Protein AF-A0A554KCB2-F1 (afdb_monomer_lite)

Secondary structure (DSSP, 8-state):
--HHHHTTS----HHHHHHHHHHHHHHHHHHSPPHHHHTTSPPTTTTTTSPPTTGGGGSPPTTTTTTSPPHHHHHHHHHHHHHHHHHHHHHHHHHHHHHHHHHHHHHHHHHHHHHHHHHHHHHHHHHHHHHHHHHHHH-

Structure (mmCIF, N/CA/C/O backbone):
data_AF-A0A554KCB2-F1
#
_entry.id   AF-A0A554KCB2-F1
#
loop_
_atom_site.group_PDB
_atom_site.id
_atom_site.type_symbol
_atom_site.label_atom_id
_atom_site.label_alt_id
_atom_site.label_comp_id
_atom_site.label_asym_id
_atom_site.label_entity_id
_atom_site.label_seq_id
_atom_site.pdbx_PDB_ins_code
_atom_site.Cartn_x
_atom_site.Cartn_y
_atom_site.Cartn_z
_atom_site.occupancy
_atom_site.B_iso_or_equiv
_atom_site.auth_seq_id
_atom_site.auth_comp_id
_atom_site.auth_asym_id
_atom_site.auth_atom_id
_atom_site.pdbx_PDB_model_num
ATOM 1 N N . MET A 1 1 ? -54.772 10.109 104.483 1.00 54.78 1 MET A N 1
ATOM 2 C CA . MET A 1 1 ? -54.929 10.763 103.162 1.00 54.78 1 MET A CA 1
ATOM 3 C C . MET A 1 1 ? -53.823 10.448 102.142 1.00 54.78 1 MET A C 1
ATOM 5 O O . MET A 1 1 ? -54.053 10.707 100.976 1.00 54.78 1 MET A O 1
ATOM 9 N N . GLN A 1 2 ? -52.686 9.819 102.489 1.00 47.19 2 GLN A N 1
ATOM 10 C CA . GLN A 1 2 ? -51.610 9.564 101.503 1.00 47.19 2 GLN A CA 1
ATOM 11 C C . GLN A 1 2 ? -51.583 8.146 100.886 1.00 47.19 2 GLN A C 1
ATOM 13 O O . GLN A 1 2 ? -51.178 8.008 99.739 1.00 47.19 2 GLN A O 1
ATOM 18 N N . ARG A 1 3 ? -52.088 7.088 101.547 1.00 46.09 3 ARG A N 1
ATOM 19 C CA . ARG A 1 3 ? -52.038 5.711 100.986 1.00 46.09 3 ARG A CA 1
ATOM 20 C C . ARG A 1 3 ? -52.946 5.473 99.768 1.00 46.09 3 ARG A C 1
ATOM 22 O O . ARG A 1 3 ? -52.520 4.816 98.830 1.00 46.09 3 ARG A O 1
ATOM 29 N N . LYS A 1 4 ? -54.143 6.073 99.721 1.00 48.16 4 LYS A N 1
ATOM 30 C CA . LYS A 1 4 ? -55.052 5.967 98.556 1.00 48.16 4 LYS A CA 1
ATOM 31 C C . LYS A 1 4 ? -54.644 6.850 97.365 1.00 48.16 4 LYS A C 1
ATOM 33 O O . LYS A 1 4 ? -55.163 6.667 96.272 1.00 48.16 4 LYS A O 1
ATOM 38 N N . MET A 1 5 ? -53.721 7.797 97.563 1.00 44.66 5 MET A N 1
ATOM 39 C CA . MET A 1 5 ? -53.192 8.643 96.484 1.00 44.66 5 MET A CA 1
ATOM 40 C C . MET A 1 5 ? -51.927 8.061 95.835 1.00 44.66 5 MET A C 1
ATOM 42 O O . MET A 1 5 ? -51.587 8.462 94.727 1.00 44.66 5 MET A O 1
ATOM 46 N N . VAL A 1 6 ? -51.267 7.086 96.476 1.00 47.94 6 VAL A N 1
ATOM 47 C CA . VAL A 1 6 ? -50.067 6.421 95.935 1.00 47.94 6 VAL A CA 1
ATOM 48 C C . VAL A 1 6 ? -50.414 5.230 95.031 1.00 47.94 6 VAL A C 1
ATOM 50 O O . VAL A 1 6 ? -49.688 4.978 94.078 1.00 47.94 6 VAL A O 1
ATOM 53 N N . GLU A 1 7 ? -51.561 4.563 95.205 1.00 46.38 7 GLU A N 1
ATOM 54 C CA . GLU A 1 7 ? -52.010 3.504 94.272 1.00 46.38 7 GLU A CA 1
ATOM 55 C C . GLU A 1 7 ? -52.490 4.041 92.915 1.00 46.38 7 GLU A C 1
ATOM 57 O O . GLU A 1 7 ? -52.568 3.300 91.937 1.00 46.38 7 GLU A O 1
ATOM 62 N N . LYS A 1 8 ? -52.737 5.354 92.819 1.00 44.19 8 LYS A N 1
ATOM 63 C CA . LYS A 1 8 ? -52.981 6.047 91.544 1.00 44.19 8 LYS A CA 1
ATOM 64 C C . LYS A 1 8 ? -51.687 6.269 90.741 1.00 44.19 8 LYS A C 1
ATOM 66 O O . LYS A 1 8 ? -51.711 6.910 89.693 1.00 44.19 8 LYS A O 1
ATOM 71 N N . LYS A 1 9 ? -50.558 5.732 91.218 1.00 49.09 9 LYS A N 1
ATOM 72 C CA . LYS A 1 9 ? -49.281 5.665 90.513 1.00 49.09 9 LYS A CA 1
ATOM 73 C C . LYS A 1 9 ? -49.116 4.242 89.957 1.00 49.09 9 LYS A C 1
ATOM 75 O O . LYS A 1 9 ? -48.731 3.323 90.664 1.00 49.09 9 LYS A O 1
ATOM 80 N N . GLN A 1 10 ? -49.448 4.087 88.674 1.00 55.16 10 GLN A N 1
ATOM 81 C CA . GLN A 1 10 ? -49.063 2.956 87.814 1.00 55.16 10 GLN A CA 1
ATOM 82 C C . GLN A 1 10 ? -49.572 1.555 88.209 1.00 55.16 10 GLN A C 1
ATOM 84 O O . GLN A 1 10 ? -48.795 0.634 88.434 1.00 55.16 10 GLN A O 1
ATOM 89 N N . ARG A 1 11 ? -50.884 1.321 88.117 1.00 52.03 11 ARG A N 1
ATOM 90 C CA . ARG A 1 11 ? -51.356 0.031 87.588 1.00 52.03 11 ARG A CA 1
ATOM 91 C C . ARG A 1 11 ? -51.986 0.297 86.233 1.00 52.03 11 ARG A C 1
ATOM 93 O O . ARG A 1 11 ? -53.064 0.880 86.151 1.00 52.03 11 ARG A O 1
ATOM 100 N N . MET A 1 12 ? -51.272 -0.053 85.164 1.00 59.47 12 MET A N 1
ATOM 101 C CA . MET A 1 12 ? -51.921 -0.199 83.865 1.00 59.47 12 MET A CA 1
ATOM 102 C C . MET A 1 12 ? -53.047 -1.216 84.052 1.00 59.47 12 MET A C 1
ATOM 104 O O . MET A 1 12 ? -52.813 -2.293 84.600 1.00 59.47 12 MET A O 1
ATOM 108 N N . THR A 1 13 ? -54.275 -0.857 83.679 1.00 78.75 13 THR A N 1
ATOM 109 C CA . THR A 1 13 ? -55.345 -1.851 83.573 1.00 78.75 13 THR A CA 1
ATOM 110 C C . THR A 1 13 ? -54.909 -2.881 82.531 1.00 78.75 13 THR A C 1
ATOM 112 O O . THR A 1 13 ? -54.211 -2.522 81.579 1.00 78.75 13 THR A O 1
ATOM 115 N N . LEU A 1 14 ? -55.273 -4.152 82.713 1.00 74.56 14 LEU A N 1
ATOM 116 C CA . LEU A 1 14 ? -54.966 -5.217 81.745 1.00 74.56 14 LEU A CA 1
ATOM 117 C C . LEU A 1 14 ? -55.349 -4.798 80.313 1.00 74.56 14 LEU A C 1
ATOM 119 O O . LEU A 1 14 ? -54.582 -5.027 79.385 1.00 74.56 14 LEU A O 1
ATOM 123 N N . ASP A 1 15 ? -56.448 -4.055 80.173 1.00 79.44 15 ASP A N 1
ATOM 124 C CA . ASP A 1 15 ? -56.923 -3.491 78.905 1.00 79.44 15 ASP A CA 1
ATOM 125 C C . ASP A 1 15 ? -55.948 -2.486 78.272 1.00 79.44 15 ASP A C 1
ATOM 127 O O . ASP A 1 15 ? -55.731 -2.506 77.064 1.00 79.44 15 ASP A O 1
ATOM 131 N N . LYS A 1 16 ? -55.311 -1.619 79.073 1.00 82.00 16 LYS A N 1
ATOM 132 C CA . LYS A 1 16 ? -54.293 -0.679 78.571 1.00 82.00 16 LYS A CA 1
ATOM 133 C C . LYS A 1 16 ? -53.039 -1.409 78.114 1.00 82.00 16 LYS A C 1
ATOM 135 O O . LYS A 1 16 ? -52.449 -1.017 77.114 1.00 82.00 16 LYS A O 1
ATOM 140 N N . LEU A 1 17 ? -52.637 -2.451 78.842 1.00 82.94 17 LEU A N 1
ATOM 141 C CA . LEU A 1 17 ? -51.499 -3.277 78.453 1.00 82.94 17 LEU A CA 1
ATOM 142 C C . LEU A 1 17 ? -51.792 -3.993 77.127 1.00 82.94 17 LEU A C 1
ATOM 144 O O . LEU A 1 17 ? -50.980 -3.924 76.212 1.00 82.94 17 LEU A O 1
ATOM 148 N N . ALA A 1 18 ? -52.985 -4.580 76.996 1.00 85.50 18 ALA A N 1
ATOM 149 C CA . ALA A 1 18 ? -53.438 -5.243 75.777 1.00 85.50 18 ALA A CA 1
ATOM 150 C C . ALA A 1 18 ? -53.502 -4.289 74.571 1.00 85.50 18 ALA A C 1
ATOM 152 O O . ALA A 1 18 ? -53.028 -4.650 73.495 1.00 85.50 18 ALA A O 1
ATOM 153 N N . MET A 1 19 ? -54.008 -3.061 74.751 1.00 87.06 19 MET A N 1
ATOM 154 C CA . MET A 1 19 ? -54.004 -2.037 73.696 1.00 87.06 19 MET A CA 1
ATOM 155 C C . MET A 1 19 ? -52.588 -1.659 73.258 1.00 87.06 19 MET A C 1
ATOM 157 O O . MET A 1 19 ? -52.328 -1.575 72.063 1.00 87.06 19 MET A O 1
ATOM 161 N N . ILE A 1 20 ? -51.667 -1.441 74.203 1.00 88.06 20 ILE A N 1
ATOM 162 C CA . ILE A 1 20 ? -50.278 -1.084 73.878 1.00 88.06 20 ILE A CA 1
ATOM 163 C C . ILE A 1 20 ? -49.604 -2.224 73.106 1.00 88.06 20 ILE A C 1
ATOM 165 O O . ILE A 1 20 ? -48.931 -1.968 72.114 1.00 88.06 20 ILE A O 1
ATOM 169 N N . THR A 1 21 ? -49.817 -3.479 73.508 1.00 88.12 21 THR A N 1
ATOM 170 C CA . THR A 1 21 ? -49.249 -4.641 72.810 1.00 88.12 21 THR A CA 1
ATOM 171 C C . THR A 1 21 ? -49.851 -4.841 71.416 1.00 88.12 21 THR A C 1
ATOM 173 O O . THR A 1 21 ? -49.117 -5.153 70.483 1.00 88.12 21 THR A O 1
ATOM 176 N N . GLN A 1 22 ? -51.161 -4.629 71.238 1.00 90.56 22 GLN A N 1
ATOM 177 C CA . GLN A 1 22 ? -51.791 -4.660 69.911 1.00 90.56 22 GLN A CA 1
ATOM 178 C C . GLN A 1 22 ? -51.277 -3.539 69.008 1.00 90.56 22 GLN A C 1
ATOM 180 O O . GLN A 1 22 ? -50.982 -3.798 67.845 1.00 90.56 22 GLN A O 1
ATOM 185 N N . GLN A 1 23 ? -51.122 -2.325 69.542 1.00 90.56 23 GLN A N 1
ATOM 186 C CA . GLN A 1 23 ? -50.574 -1.205 68.783 1.00 90.56 23 GLN A CA 1
ATOM 187 C C . GLN A 1 23 ? -49.143 -1.503 68.327 1.00 90.56 23 GLN A C 1
ATOM 189 O O . GLN A 1 23 ? -48.849 -1.401 67.145 1.00 90.56 23 GLN A O 1
ATOM 194 N N . GLN A 1 24 ? -48.286 -1.989 69.230 1.00 91.56 24 GLN A N 1
ATOM 195 C CA . GLN A 1 24 ? -46.918 -2.392 68.889 1.00 91.56 24 GLN A CA 1
ATOM 196 C C . GLN A 1 24 ? -46.872 -3.490 67.817 1.00 91.56 24 GLN A C 1
ATOM 198 O O . GLN A 1 24 ? -45.968 -3.500 66.987 1.00 91.56 24 GLN A O 1
ATOM 203 N N . PHE A 1 25 ? -47.833 -4.417 67.817 1.00 92.50 25 PHE A N 1
ATOM 204 C CA . PHE A 1 25 ? -47.928 -5.455 66.792 1.00 92.50 25 PHE A CA 1
ATOM 205 C C . PHE A 1 25 ? -48.332 -4.889 65.422 1.00 92.50 25 PHE A C 1
ATOM 207 O O . PHE A 1 25 ? -47.748 -5.280 64.413 1.00 92.50 25 PHE A O 1
ATOM 214 N N . LEU A 1 26 ? -49.290 -3.957 65.387 1.00 91.94 26 LEU A N 1
ATOM 215 C CA . LEU A 1 26 ? -49.702 -3.267 64.161 1.00 91.94 26 LEU A CA 1
ATOM 216 C C . LEU A 1 26 ? -48.562 -2.422 63.584 1.00 91.94 26 LEU A C 1
ATOM 218 O O . LEU A 1 26 ? -48.293 -2.510 62.390 1.00 91.94 26 LEU A O 1
ATOM 222 N N . ASP A 1 27 ? -47.842 -1.693 64.438 1.00 92.44 27 ASP A N 1
ATOM 223 C CA . ASP A 1 27 ? -46.688 -0.892 64.028 1.00 92.44 27 ASP A CA 1
ATOM 224 C C . ASP A 1 27 ? -45.599 -1.792 63.405 1.00 92.44 27 ASP A C 1
ATOM 226 O O . ASP A 1 27 ? -45.033 -1.473 62.364 1.00 92.44 27 ASP A O 1
ATOM 230 N N . ILE A 1 28 ? -45.334 -2.973 63.985 1.00 91.25 28 ILE A N 1
ATOM 231 C CA . ILE A 1 28 ? -44.390 -3.949 63.408 1.00 91.25 28 ILE A CA 1
ATOM 232 C C . ILE A 1 28 ? -44.885 -4.470 62.052 1.00 91.25 28 ILE A C 1
ATOM 234 O O . ILE A 1 28 ? -44.073 -4.631 61.140 1.00 91.25 28 ILE A O 1
ATOM 238 N N . GLN A 1 29 ? -46.188 -4.729 61.903 1.00 91.81 29 GLN A N 1
ATOM 239 C CA . GLN A 1 29 ? -46.765 -5.165 60.628 1.00 91.81 29 GLN A CA 1
ATOM 240 C C . GLN A 1 29 ? -46.664 -4.099 59.531 1.00 91.81 29 GLN A C 1
ATOM 242 O O . GLN A 1 29 ? -46.488 -4.460 58.372 1.00 91.81 29 GLN A O 1
ATOM 247 N N . GLU A 1 30 ? -46.757 -2.816 59.882 1.00 90.38 30 GLU A N 1
ATOM 248 C CA . GLU A 1 30 ? -46.638 -1.708 58.927 1.00 90.38 30 GLU A CA 1
ATOM 249 C C . GLU A 1 30 ? -45.193 -1.517 58.433 1.00 90.38 30 GLU A C 1
ATOM 251 O O . GLU A 1 30 ? -44.975 -1.147 57.281 1.00 90.38 30 GLU A O 1
ATOM 256 N N . ILE A 1 31 ? -44.195 -1.803 59.279 1.00 93.06 31 ILE A N 1
ATOM 257 C CA . ILE A 1 31 ? -42.773 -1.569 58.968 1.00 93.06 31 ILE A CA 1
ATOM 258 C C . ILE A 1 31 ? -42.095 -2.816 58.370 1.00 93.06 31 ILE A C 1
ATOM 260 O O . ILE A 1 31 ? -41.058 -2.710 57.708 1.00 93.06 31 ILE A O 1
ATOM 264 N N . MET A 1 32 ? -42.626 -4.019 58.615 1.00 93.38 32 MET A N 1
ATOM 265 C CA . MET A 1 32 ? -42.001 -5.250 58.131 1.00 93.38 32 MET A CA 1
ATOM 266 C C . MET A 1 32 ? -42.123 -5.396 56.611 1.00 93.38 32 MET A C 1
ATOM 268 O O . MET A 1 32 ? -43.204 -5.292 56.038 1.00 93.38 32 MET A O 1
ATOM 272 N N . ALA A 1 33 ? -41.011 -5.733 55.958 1.00 90.44 33 ALA A N 1
ATOM 273 C CA . ALA A 1 33 ? -41.040 -6.123 54.556 1.00 90.44 33 ALA A CA 1
ATOM 274 C C . ALA A 1 33 ? -41.806 -7.445 54.381 1.00 90.44 33 ALA A C 1
ATOM 276 O O . ALA A 1 33 ? -41.606 -8.422 55.112 1.00 90.44 33 ALA A O 1
ATOM 277 N N . THR A 1 34 ? -42.666 -7.481 53.375 1.00 91.44 34 THR A N 1
ATOM 278 C CA . THR A 1 34 ? -43.412 -8.655 52.939 1.00 91.44 34 THR A CA 1
ATOM 279 C C . THR A 1 34 ? -42.632 -9.441 51.883 1.00 91.44 34 THR A C 1
ATOM 281 O O . THR A 1 34 ? -41.624 -9.000 51.330 1.00 91.44 34 THR A O 1
ATOM 284 N N . LYS A 1 35 ? -43.111 -10.646 51.557 1.00 90.62 35 LYS A N 1
ATOM 285 C CA . LYS A 1 35 ? -42.523 -11.446 50.471 1.00 90.62 35 LYS A CA 1
ATOM 286 C C . LYS A 1 35 ? -42.672 -10.783 49.098 1.00 90.62 35 LYS A C 1
ATOM 288 O O . LYS A 1 35 ? -41.844 -11.045 48.234 1.00 90.62 35 LYS A O 1
ATOM 293 N N . GLU A 1 36 ? -43.710 -9.969 48.894 1.00 90.94 36 GLU A N 1
ATOM 294 C CA . GLU A 1 36 ? -43.903 -9.229 47.640 1.00 90.94 36 GLU A CA 1
ATOM 295 C C . GLU A 1 36 ? -42.855 -8.122 47.485 1.00 90.94 36 GLU A C 1
ATOM 297 O O . GLU A 1 36 ? -42.317 -7.955 46.393 1.00 90.94 36 GLU A O 1
ATOM 302 N N . ASP A 1 37 ? -42.471 -7.457 48.581 1.00 90.75 37 ASP A N 1
ATOM 303 C CA . ASP A 1 37 ? -41.429 -6.419 48.563 1.00 90.75 37 ASP A CA 1
ATOM 304 C C . ASP A 1 37 ? -40.075 -6.979 48.103 1.00 90.75 37 ASP A C 1
ATOM 306 O O . ASP A 1 37 ? -39.321 -6.312 47.399 1.00 90.75 37 ASP A O 1
ATOM 310 N N . LEU A 1 38 ? -39.782 -8.242 48.437 1.00 92.44 38 LEU A N 1
ATOM 311 C CA . LEU A 1 38 ? -38.528 -8.913 48.084 1.00 92.44 38 LEU A CA 1
ATOM 312 C C . LEU A 1 38 ? -38.475 -9.412 46.629 1.00 92.44 38 LEU A C 1
ATOM 314 O O . LEU A 1 38 ? -37.377 -9.637 46.125 1.00 92.44 38 LEU A O 1
ATOM 318 N N . LYS A 1 39 ? -39.613 -9.575 45.933 1.00 91.06 39 LYS A N 1
ATOM 319 C CA . LYS A 1 39 ? -39.636 -10.083 44.542 1.00 91.06 39 LYS A CA 1
ATOM 320 C C . LYS A 1 39 ? -38.987 -9.137 43.534 1.00 91.06 39 LYS A C 1
ATOM 322 O O . LYS A 1 39 ? -38.560 -9.588 42.477 1.00 91.06 39 LYS A O 1
ATOM 327 N N . TYR A 1 40 ? -38.934 -7.845 43.847 1.00 90.94 40 TYR A N 1
ATOM 328 C CA . TYR A 1 40 ? -38.350 -6.827 42.972 1.00 90.94 40 TYR A CA 1
ATOM 329 C C . TYR A 1 40 ? -36.843 -6.633 43.190 1.00 90.94 40 TYR A C 1
ATOM 331 O O . TYR A 1 40 ? -36.208 -5.899 42.434 1.00 90.94 40 TYR A O 1
ATOM 339 N N . PHE A 1 41 ? -36.254 -7.275 44.205 1.00 93.56 41 PHE A N 1
ATOM 340 C CA . PHE A 1 41 ? -34.816 -7.210 44.438 1.00 93.56 41 PHE A CA 1
ATOM 341 C C . PHE A 1 41 ? -34.079 -8.223 43.567 1.00 93.56 41 PHE A C 1
ATOM 343 O O . PHE A 1 41 ? -34.449 -9.394 43.501 1.00 93.56 41 PHE A O 1
ATOM 350 N N . ALA A 1 42 ? -32.982 -7.776 42.954 1.00 92.25 42 ALA A N 1
ATOM 351 C CA . ALA A 1 42 ? -32.048 -8.677 42.298 1.00 92.25 42 ALA A CA 1
ATOM 352 C C . ALA A 1 42 ? -31.462 -9.666 43.316 1.00 92.25 42 ALA A C 1
ATOM 354 O O . ALA A 1 42 ? -31.033 -9.297 44.415 1.00 92.25 42 ALA A O 1
ATOM 355 N N . THR A 1 43 ? -31.425 -10.932 42.931 1.00 93.56 43 THR A N 1
ATOM 356 C CA . THR A 1 43 ? -30.816 -12.011 43.697 1.00 93.56 43 THR A CA 1
ATOM 357 C C . THR A 1 43 ? -29.331 -12.139 43.364 1.00 93.56 43 THR A C 1
ATOM 359 O O . THR A 1 43 ? -28.816 -11.582 42.395 1.00 93.56 43 THR A O 1
ATOM 362 N N . LYS A 1 44 ? -28.606 -12.926 44.163 1.00 92.88 44 LYS A N 1
ATOM 363 C CA . LYS A 1 44 ? -27.196 -13.227 43.877 1.00 92.88 44 LYS A CA 1
ATOM 364 C C . LYS A 1 44 ? -27.008 -13.997 42.568 1.00 92.88 44 LYS A C 1
ATOM 366 O O . LYS A 1 44 ? -25.953 -13.866 41.958 1.00 92.88 44 LYS A O 1
ATOM 371 N N . GLU A 1 45 ? -27.995 -14.792 42.157 1.00 92.62 45 GLU A N 1
ATOM 372 C CA . GLU A 1 45 ? -27.950 -15.529 40.889 1.00 92.62 45 GLU A CA 1
ATOM 373 C C . GLU A 1 45 ? -28.064 -14.578 39.692 1.00 92.62 45 GLU A C 1
ATOM 375 O O . GLU A 1 45 ? -27.327 -14.743 38.722 1.00 92.62 45 GLU A O 1
ATOM 380 N N . ASP A 1 46 ? -28.883 -13.526 39.802 1.00 92.31 46 ASP A N 1
ATOM 381 C CA . ASP A 1 46 ? -29.046 -12.516 38.746 1.00 92.31 46 ASP A CA 1
ATOM 382 C C . ASP A 1 46 ? -27.735 -11.767 38.450 1.00 92.31 46 ASP A C 1
ATOM 384 O O . ASP A 1 46 ? -27.477 -11.360 37.319 1.00 92.31 46 ASP A O 1
ATOM 388 N N . LEU A 1 47 ? -26.865 -11.622 39.456 1.00 94.12 47 LEU A N 1
ATOM 389 C CA . LEU A 1 47 ? -25.593 -10.904 39.340 1.00 94.12 47 LEU A CA 1
ATOM 390 C C . LEU A 1 47 ? -24.436 -11.753 38.790 1.00 94.12 47 LEU A C 1
ATOM 392 O O . LEU A 1 47 ? -23.418 -11.186 38.400 1.00 94.12 47 LEU A O 1
ATOM 396 N N . LYS A 1 48 ? -24.558 -13.089 38.728 1.00 92.06 48 LYS A N 1
ATOM 397 C CA . LYS A 1 48 ? -23.449 -13.975 38.307 1.00 92.06 48 LYS A CA 1
ATOM 398 C C . LYS A 1 48 ? -23.000 -13.772 36.861 1.00 92.06 48 LYS A C 1
ATOM 400 O O . LYS A 1 48 ? -21.868 -14.108 36.532 1.00 92.06 48 LYS A O 1
ATOM 405 N N . TYR A 1 49 ? -23.880 -13.255 36.008 1.00 92.00 49 TYR A N 1
ATOM 406 C CA . TYR A 1 49 ? -23.616 -13.075 34.578 1.00 92.00 49 TYR A CA 1
ATOM 407 C C . TYR A 1 49 ? -23.116 -11.672 34.221 1.00 92.00 49 TYR A C 1
ATOM 409 O O . TYR A 1 49 ? -22.829 -11.403 33.055 1.00 92.00 49 TYR A O 1
ATOM 417 N N . PHE A 1 50 ? -23.016 -10.765 35.195 1.00 94.44 50 PHE A N 1
ATOM 418 C CA . PHE A 1 50 ? -22.474 -9.435 34.951 1.00 94.44 50 PHE A CA 1
ATOM 419 C C . PHE A 1 50 ? -20.950 -9.482 34.889 1.00 94.44 50 PHE A C 1
ATOM 421 O O . PHE A 1 50 ? -20.296 -10.004 35.790 1.00 94.44 50 PHE A O 1
ATOM 428 N N . ALA A 1 51 ? -20.392 -8.875 33.842 1.00 93.44 51 ALA A N 1
ATOM 429 C CA . ALA A 1 51 ? -18.960 -8.647 33.757 1.00 93.44 51 ALA A CA 1
ATOM 430 C C . ALA A 1 51 ? -18.498 -7.749 34.913 1.00 93.44 51 ALA A C 1
ATOM 432 O O . ALA A 1 51 ? -19.115 -6.731 35.243 1.00 93.44 51 ALA A O 1
ATOM 433 N N . THR A 1 52 ? -17.381 -8.127 35.514 1.00 94.25 52 THR A N 1
ATOM 434 C CA . THR A 1 52 ? -16.689 -7.367 36.544 1.00 94.25 52 THR A CA 1
ATOM 435 C C . THR A 1 52 ? -15.643 -6.446 35.920 1.00 94.25 52 THR A C 1
ATOM 437 O O . THR A 1 52 ? -15.303 -6.529 34.740 1.00 94.25 52 THR A O 1
ATOM 440 N N . LYS A 1 53 ? -15.077 -5.552 36.733 1.00 93.31 53 LYS A N 1
ATOM 441 C CA . LYS A 1 53 ? -13.972 -4.692 36.285 1.00 93.31 53 LYS A CA 1
ATOM 442 C C . LYS A 1 53 ? -12.713 -5.483 35.922 1.00 93.31 53 LYS A C 1
ATOM 444 O O . LYS A 1 53 ? -11.935 -5.003 35.106 1.00 93.31 53 LYS A O 1
ATOM 449 N N . GLU A 1 54 ? -12.505 -6.653 36.524 1.00 92.19 54 GLU A N 1
ATOM 450 C CA . GLU A 1 54 ? -11.356 -7.513 36.222 1.00 92.19 54 GLU A CA 1
ATOM 451 C C . GLU A 1 54 ? -11.478 -8.128 34.824 1.00 92.19 54 GLU A C 1
ATOM 453 O O . GLU A 1 54 ? -10.496 -8.149 34.087 1.00 92.19 54 GLU A O 1
ATOM 458 N N . ASP A 1 55 ? -12.693 -8.505 34.412 1.00 93.06 55 ASP A N 1
ATOM 459 C CA . ASP A 1 55 ? -12.956 -9.062 33.077 1.00 93.06 55 ASP A CA 1
ATOM 460 C C . ASP A 1 55 ? -12.606 -8.071 31.954 1.00 93.06 55 ASP A C 1
ATOM 462 O O . ASP A 1 55 ? -12.204 -8.465 30.861 1.00 93.06 55 ASP A O 1
ATOM 466 N N . LEU A 1 56 ? -12.705 -6.765 32.229 1.00 93.69 56 LEU A N 1
ATOM 467 C CA . LEU A 1 56 ? -12.431 -5.705 31.257 1.00 93.69 56 LEU A CA 1
ATOM 468 C C . LEU A 1 56 ? -10.941 -5.356 31.106 1.00 93.69 56 LEU A C 1
ATOM 470 O O . LEU A 1 56 ? -10.580 -4.703 30.129 1.00 93.69 56 LEU A O 1
ATOM 474 N N . LYS A 1 57 ? -10.060 -5.778 32.028 1.00 91.88 57 LYS A N 1
ATOM 475 C CA . LYS A 1 57 ? -8.631 -5.396 32.007 1.00 91.88 57 LYS A CA 1
ATOM 476 C C . LYS A 1 57 ? -7.850 -5.962 30.822 1.00 91.88 57 LYS A C 1
ATOM 478 O O . LYS A 1 57 ? -6.802 -5.424 30.483 1.00 91.88 57 LYS A O 1
ATOM 483 N N . TYR A 1 58 ? -8.338 -7.043 30.221 1.00 91.50 58 TYR A N 1
ATOM 484 C CA . TYR A 1 58 ? -7.659 -7.740 29.127 1.00 91.50 58 TYR A CA 1
ATOM 485 C C . TYR A 1 58 ? -8.086 -7.263 27.734 1.00 91.50 58 TYR A C 1
ATOM 487 O O . TYR A 1 58 ? -7.549 -7.739 26.735 1.00 91.50 58 TYR A O 1
ATOM 495 N N . PHE A 1 59 ? -9.048 -6.343 27.643 1.00 94.31 59 PHE A 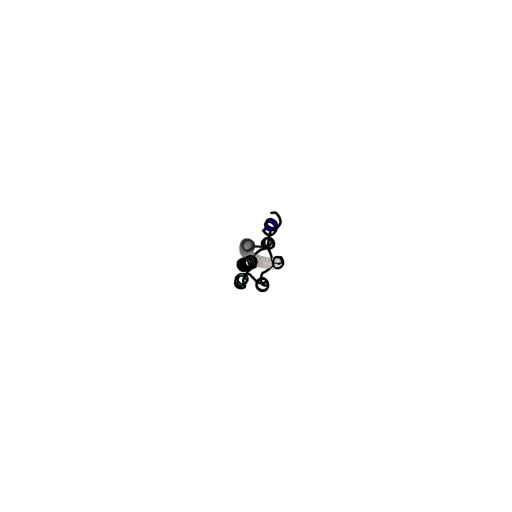N 1
ATOM 496 C CA . PHE A 1 59 ? -9.469 -5.797 26.359 1.00 94.31 59 PHE A CA 1
ATOM 497 C C . PHE A 1 59 ? -8.509 -4.708 25.892 1.00 94.31 59 PHE A C 1
ATOM 499 O O . PHE A 1 59 ? -8.152 -3.810 26.652 1.00 94.31 59 PHE A O 1
ATOM 506 N N . ALA A 1 60 ? -8.146 -4.769 24.609 1.00 93.44 60 ALA A N 1
ATOM 507 C CA . ALA A 1 60 ? -7.408 -3.697 23.964 1.00 93.44 60 ALA A CA 1
ATOM 508 C C . ALA A 1 60 ? -8.204 -2.387 24.034 1.00 93.44 60 ALA A C 1
ATOM 510 O O . ALA A 1 60 ? -9.413 -2.335 23.789 1.00 93.44 60 ALA A O 1
ATOM 511 N N . THR A 1 61 ? -7.498 -1.318 24.358 1.00 94.19 61 THR A N 1
ATOM 512 C CA . THR A 1 61 ? -8.011 0.041 24.408 1.00 94.19 61 THR A CA 1
ATOM 513 C C . THR A 1 61 ? -7.768 0.754 23.082 1.00 94.19 61 THR A C 1
ATOM 515 O O . THR A 1 61 ? -7.035 0.295 22.206 1.00 94.19 61 THR A O 1
ATOM 518 N N . LYS A 1 62 ? -8.369 1.935 22.922 1.00 93.44 62 LYS A N 1
ATOM 519 C CA . LYS A 1 62 ? -8.104 2.779 21.749 1.00 93.44 62 LYS A CA 1
ATOM 520 C C . LYS A 1 62 ? -6.647 3.241 21.669 1.00 93.44 62 LYS A C 1
ATOM 522 O O . LYS A 1 62 ? -6.177 3.494 20.567 1.00 93.44 62 LYS A O 1
ATOM 527 N N . GLU A 1 63 ? -5.955 3.361 22.802 1.00 93.06 63 GLU A N 1
ATOM 528 C CA . GLU A 1 63 ? -4.538 3.740 22.839 1.00 93.06 63 GLU A CA 1
ATOM 529 C C . GLU A 1 63 ? -3.655 2.635 22.253 1.00 93.06 63 GLU A C 1
ATOM 531 O O . GLU A 1 63 ? -2.769 2.931 21.454 1.00 93.06 63 GLU A O 1
ATOM 536 N N . ASP A 1 64 ? -3.966 1.366 22.541 1.00 94.00 64 ASP A N 1
ATOM 537 C CA . ASP A 1 64 ? -3.233 0.210 22.002 1.00 94.00 64 ASP A CA 1
ATOM 538 C C . ASP A 1 64 ? -3.298 0.147 20.467 1.00 94.00 64 ASP A C 1
ATOM 540 O O . ASP A 1 64 ? -2.379 -0.339 19.809 1.00 94.00 64 ASP A O 1
ATOM 544 N N . LEU A 1 65 ? -4.373 0.683 19.879 1.00 94.94 65 LEU A N 1
ATOM 545 C CA . LEU A 1 65 ? -4.597 0.691 18.434 1.00 94.94 65 LEU A CA 1
ATOM 546 C C . LEU A 1 65 ? -3.911 1.853 17.699 1.00 94.94 65 LEU A C 1
ATOM 548 O O . LEU A 1 65 ? -3.809 1.799 16.475 1.00 94.94 65 LEU A O 1
ATOM 552 N N . LYS A 1 66 ? -3.421 2.892 18.393 1.00 93.38 66 LYS A N 1
ATOM 553 C CA . LYS A 1 66 ? -2.838 4.089 17.745 1.00 93.38 66 LYS A CA 1
ATOM 554 C C . LYS A 1 66 ? -1.557 3.815 16.959 1.00 93.38 66 LYS A C 1
ATOM 556 O O . LYS A 1 66 ? -1.209 4.601 16.086 1.00 93.38 66 LYS A O 1
ATOM 561 N N . TYR A 1 67 ? -0.854 2.735 17.283 1.00 92.62 67 TYR A N 1
ATOM 562 C CA . TYR A 1 67 ? 0.405 2.364 16.634 1.00 92.62 67 TYR A CA 1
ATOM 563 C C . TYR A 1 67 ? 0.213 1.508 15.378 1.00 92.62 67 TYR A C 1
ATOM 565 O O . TYR A 1 67 ? 1.184 1.221 14.679 1.00 92.62 67 TYR A O 1
ATOM 573 N N . PHE A 1 68 ? -1.016 1.080 15.088 1.00 96.06 68 PHE A N 1
ATOM 574 C CA . PHE A 1 68 ? -1.306 0.315 13.884 1.00 96.06 68 PHE A CA 1
ATOM 575 C C . PHE A 1 68 ? -1.542 1.250 12.703 1.00 96.06 68 PHE A C 1
ATOM 577 O O . PHE A 1 68 ? -2.244 2.253 12.823 1.00 96.06 68 PHE A O 1
ATOM 584 N N . ALA A 1 69 ? -0.990 0.875 11.547 1.00 95.50 69 ALA A N 1
ATOM 585 C CA . ALA A 1 69 ? -1.281 1.554 10.294 1.00 95.50 69 ALA A CA 1
ATOM 586 C C . ALA A 1 69 ? -2.789 1.521 10.024 1.00 95.50 69 ALA A C 1
ATOM 588 O O . ALA A 1 69 ? -3.449 0.478 10.105 1.00 95.50 69 ALA A O 1
ATOM 589 N N . THR A 1 70 ? -3.334 2.681 9.695 1.00 96.62 70 THR A N 1
ATOM 590 C CA . THR A 1 70 ? -4.716 2.827 9.274 1.00 96.62 70 THR A CA 1
ATOM 591 C C . THR A 1 70 ? -4.866 2.420 7.810 1.00 96.62 70 THR A C 1
ATOM 593 O O . THR A 1 70 ? -3.902 2.281 7.056 1.00 96.62 70 THR A O 1
ATOM 596 N N . LYS A 1 71 ? -6.114 2.251 7.366 1.00 97.31 71 LYS A N 1
ATOM 597 C CA . LYS A 1 71 ? -6.392 2.030 5.940 1.00 97.31 71 LYS A CA 1
ATOM 598 C C . LYS A 1 71 ? -5.897 3.185 5.067 1.00 97.31 71 LYS A C 1
ATOM 600 O O . LYS A 1 71 ? -5.533 2.942 3.922 1.00 97.31 71 LYS A O 1
ATOM 605 N N . GLU A 1 72 ? -5.898 4.406 5.598 1.00 97.00 72 GLU A N 1
ATOM 606 C CA . GLU A 1 72 ? -5.433 5.588 4.876 1.00 97.00 72 GLU A CA 1
ATOM 607 C C . GLU A 1 72 ? -3.919 5.543 4.672 1.00 97.00 72 GLU A C 1
ATOM 609 O O . GLU A 1 72 ? -3.460 5.709 3.548 1.00 97.00 72 GLU A O 1
ATOM 614 N N . ASP A 1 73 ? -3.162 5.181 5.714 1.00 97.56 73 ASP A N 1
ATOM 615 C CA . ASP A 1 73 ? -1.704 5.027 5.625 1.00 97.56 73 ASP A CA 1
ATOM 616 C C . ASP A 1 73 ? -1.315 4.014 4.537 1.00 97.56 73 ASP A C 1
ATOM 618 O O . ASP A 1 73 ? -0.427 4.263 3.722 1.00 97.56 73 ASP A O 1
ATOM 622 N N . LEU A 1 74 ? -2.028 2.884 4.471 1.00 98.06 74 LEU A N 1
ATOM 623 C CA . LEU A 1 74 ? -1.795 1.853 3.456 1.00 98.06 74 LEU A CA 1
ATOM 624 C C . LEU A 1 74 ? -2.195 2.308 2.046 1.00 98.06 74 LEU A C 1
ATOM 626 O O . LEU A 1 74 ? -1.542 1.939 1.070 1.00 98.06 74 LEU A O 1
ATOM 630 N N . ASN A 1 75 ? -3.269 3.090 1.915 1.00 98.19 75 ASN A N 1
ATOM 631 C CA . ASN A 1 75 ? -3.673 3.652 0.628 1.00 98.19 75 ASN A CA 1
ATOM 632 C C . ASN A 1 75 ? -2.660 4.683 0.125 1.00 98.19 75 ASN A C 1
ATOM 634 O O . ASN A 1 75 ? -2.350 4.665 -1.065 1.00 98.19 75 ASN A O 1
ATOM 638 N N . GLN A 1 76 ? -2.130 5.523 1.016 1.00 98.31 76 GLN A N 1
ATOM 639 C CA . GLN A 1 76 ? -1.090 6.490 0.682 1.00 98.31 76 GLN A CA 1
ATOM 640 C C . GLN A 1 76 ? 0.179 5.774 0.215 1.00 98.31 76 GLN A C 1
ATOM 642 O O . GLN A 1 76 ? 0.642 6.026 -0.891 1.00 98.31 76 GLN A O 1
ATOM 647 N N . GLN A 1 77 ? 0.667 4.793 0.985 1.00 98.25 77 GLN A N 1
ATOM 648 C CA . GLN A 1 77 ? 1.825 3.985 0.585 1.00 98.25 77 GLN A CA 1
ATOM 649 C C . GLN A 1 77 ? 1.613 3.287 -0.763 1.00 98.25 77 GLN A C 1
ATOM 651 O O . GLN A 1 77 ? 2.525 3.228 -1.585 1.00 98.25 77 GLN A O 1
ATOM 656 N N . ARG A 1 78 ? 0.408 2.759 -1.018 1.00 98.31 78 ARG A N 1
ATOM 657 C CA . ARG A 1 78 ? 0.074 2.154 -2.313 1.00 98.31 78 ARG A CA 1
ATOM 658 C C . ARG A 1 78 ? 0.170 3.175 -3.445 1.00 98.31 78 ARG A C 1
ATOM 660 O O . ARG A 1 78 ? 0.686 2.832 -4.505 1.00 98.31 78 ARG A O 1
ATOM 667 N N . GLU A 1 79 ? -0.362 4.377 -3.252 1.00 98.31 79 GLU A N 1
ATOM 668 C CA . GLU A 1 79 ? -0.328 5.413 -4.283 1.00 98.31 79 GLU A CA 1
ATOM 669 C C . GLU A 1 79 ? 1.104 5.879 -4.551 1.00 98.31 79 GLU A C 1
ATOM 671 O O . GLU A 1 79 ? 1.495 5.943 -5.714 1.00 98.31 79 GLU A O 1
ATOM 676 N N . ASP A 1 80 ? 1.909 6.084 -3.507 1.00 98.25 80 ASP A N 1
ATOM 677 C CA . ASP A 1 80 ? 3.326 6.441 -3.636 1.00 98.25 80 ASP A CA 1
ATOM 678 C C . ASP A 1 80 ? 4.082 5.392 -4.472 1.00 98.25 80 ASP A C 1
ATOM 680 O O . ASP A 1 80 ? 4.728 5.726 -5.464 1.00 98.25 80 ASP A O 1
ATOM 684 N N . ILE A 1 81 ? 3.894 4.100 -4.165 1.00 98.50 81 ILE A N 1
ATOM 685 C CA . ILE A 1 81 ? 4.488 2.994 -4.935 1.00 98.50 81 ILE A CA 1
ATOM 686 C C . ILE A 1 81 ? 4.024 3.016 -6.398 1.00 98.50 81 ILE A C 1
ATOM 688 O O . ILE A 1 81 ? 4.821 2.791 -7.310 1.00 98.50 81 ILE A O 1
ATOM 692 N N . ILE A 1 82 ? 2.736 3.265 -6.651 1.00 98.38 82 ILE A N 1
ATOM 693 C CA . ILE A 1 82 ? 2.201 3.338 -8.017 1.00 98.38 82 ILE A CA 1
ATOM 694 C C . ILE A 1 82 ? 2.853 4.488 -8.791 1.00 98.38 82 ILE A C 1
ATOM 696 O O . ILE A 1 82 ? 3.182 4.314 -9.967 1.00 98.38 82 ILE A O 1
ATOM 700 N N . GLN A 1 83 ? 3.039 5.648 -8.161 1.00 98.38 83 GLN A N 1
ATOM 701 C CA . GLN A 1 83 ? 3.680 6.795 -8.800 1.00 98.38 83 GLN A CA 1
ATOM 702 C C . GLN A 1 83 ? 5.156 6.523 -9.092 1.00 98.38 83 GLN A C 1
ATOM 704 O O . GLN A 1 83 ? 5.586 6.731 -10.228 1.00 98.38 83 GLN A O 1
ATOM 709 N N . ASP A 1 84 ? 5.900 5.963 -8.139 1.00 98.44 84 ASP A N 1
ATOM 710 C CA . ASP A 1 84 ? 7.307 5.598 -8.333 1.00 98.44 84 ASP A CA 1
ATOM 711 C C . ASP A 1 84 ? 7.474 4.608 -9.492 1.00 98.44 84 ASP A C 1
ATOM 713 O O . ASP A 1 84 ? 8.288 4.814 -10.396 1.00 98.44 84 ASP A O 1
ATOM 717 N N . VAL A 1 85 ? 6.638 3.564 -9.542 1.00 98.50 85 VAL A N 1
ATOM 718 C CA . VAL A 1 85 ? 6.664 2.574 -10.629 1.00 98.50 85 VAL A CA 1
ATOM 719 C C . VAL A 1 85 ? 6.324 3.207 -11.981 1.00 98.50 85 VAL A C 1
ATOM 721 O O . VAL A 1 85 ? 6.919 2.823 -12.993 1.00 98.50 85 VAL A O 1
ATOM 724 N N . ARG A 1 86 ? 5.393 4.170 -12.029 1.00 98.38 86 ARG A N 1
ATOM 725 C CA . ARG A 1 86 ? 5.056 4.908 -13.260 1.00 98.38 86 ARG A CA 1
ATOM 726 C C . ARG A 1 86 ? 6.224 5.761 -13.745 1.00 98.38 86 ARG A C 1
ATOM 728 O O . ARG A 1 86 ? 6.518 5.733 -14.939 1.00 98.38 86 ARG A O 1
ATOM 735 N N . LEU A 1 87 ? 6.889 6.481 -12.843 1.00 98.12 87 LEU A N 1
ATOM 736 C CA . LEU A 1 87 ? 8.059 7.299 -13.173 1.00 98.12 87 LEU A CA 1
ATOM 737 C C . LEU A 1 87 ? 9.208 6.428 -13.690 1.00 98.12 87 LEU A C 1
ATOM 739 O O . LEU A 1 87 ? 9.731 6.682 -14.773 1.00 98.12 87 LEU A O 1
ATOM 743 N N . MET A 1 88 ? 9.510 5.327 -12.997 1.00 98.06 88 MET A N 1
ATOM 744 C CA . MET A 1 88 ? 10.513 4.361 -13.450 1.00 98.06 88 MET A CA 1
ATOM 745 C C . MET A 1 88 ? 10.184 3.779 -14.832 1.00 98.06 88 MET A C 1
ATOM 747 O O . MET A 1 88 ? 11.073 3.644 -15.672 1.00 98.06 88 MET A O 1
ATOM 751 N N . HIS A 1 89 ? 8.916 3.443 -15.098 1.00 98.44 89 HIS A N 1
ATOM 752 C CA . HIS A 1 89 ? 8.496 2.971 -16.423 1.00 98.44 89 HIS A CA 1
ATOM 753 C C . HIS A 1 89 ? 8.724 4.027 -17.508 1.00 98.44 89 HIS A C 1
ATOM 755 O O . HIS A 1 89 ? 9.203 3.688 -18.591 1.00 98.44 89 HIS A O 1
ATOM 761 N N . ALA A 1 90 ? 8.403 5.293 -17.232 1.00 98.38 90 ALA A N 1
ATOM 762 C CA . ALA A 1 90 ? 8.607 6.384 -18.178 1.00 98.38 90 ALA A CA 1
ATOM 763 C C . ALA A 1 90 ? 10.096 6.577 -18.514 1.00 98.38 90 ALA A C 1
ATOM 765 O O . ALA A 1 90 ? 10.447 6.684 -19.691 1.00 98.38 90 ALA A O 1
ATOM 766 N N . ASP A 1 91 ? 10.973 6.533 -17.509 1.00 98.31 91 ASP A N 1
ATOM 767 C CA . ASP A 1 91 ? 12.422 6.654 -17.697 1.00 98.31 91 ASP A CA 1
ATOM 768 C C . ASP A 1 91 ? 12.994 5.501 -18.536 1.00 98.31 91 ASP A C 1
ATOM 770 O O . ASP A 1 91 ? 13.815 5.719 -19.433 1.00 98.31 91 ASP A O 1
ATOM 774 N N . VAL A 1 92 ? 12.528 4.269 -18.296 1.00 98.44 92 VAL A N 1
ATOM 775 C CA . VAL A 1 92 ? 12.924 3.093 -19.088 1.00 98.44 92 VAL A CA 1
ATOM 776 C C . VAL A 1 92 ? 12.484 3.238 -20.543 1.00 98.44 92 VAL A C 1
ATOM 778 O O . VAL A 1 92 ? 13.289 2.996 -21.443 1.00 98.44 92 VAL A O 1
ATOM 781 N N . ILE A 1 93 ? 11.242 3.667 -20.792 1.00 98.38 93 ILE A N 1
ATOM 782 C CA . ILE A 1 93 ? 10.740 3.907 -22.153 1.00 98.38 93 ILE A CA 1
ATOM 783 C C . ILE A 1 93 ? 11.596 4.970 -22.849 1.00 98.38 93 ILE A C 1
ATOM 785 O O . ILE A 1 93 ? 12.098 4.729 -23.945 1.00 98.38 93 ILE A O 1
ATOM 789 N N . GLN A 1 94 ? 11.853 6.101 -22.187 1.00 98.31 94 GLN A N 1
ATOM 790 C CA . GLN A 1 94 ? 12.657 7.180 -22.760 1.00 98.31 94 GLN A CA 1
ATOM 791 C C . GLN A 1 94 ? 14.096 6.732 -23.067 1.00 98.31 94 GLN A C 1
ATOM 793 O O . GLN A 1 94 ? 14.679 7.116 -24.085 1.00 98.31 94 GLN A O 1
ATOM 798 N N . SER A 1 95 ? 14.697 5.939 -22.179 1.00 98.31 95 SER A N 1
ATOM 799 C CA . SER A 1 95 ? 16.021 5.358 -22.399 1.00 98.31 95 SER A CA 1
ATOM 800 C C . SER A 1 95 ? 16.017 4.416 -23.606 1.00 98.31 95 SER A C 1
ATOM 802 O O . SER A 1 95 ? 16.884 4.523 -24.477 1.00 98.31 95 SER A O 1
ATOM 804 N N . ASN A 1 96 ? 15.003 3.555 -23.715 1.00 98.50 96 ASN A N 1
ATOM 805 C CA . ASN A 1 96 ? 14.858 2.626 -24.830 1.00 98.50 96 ASN A CA 1
ATOM 806 C C . ASN A 1 96 ? 14.665 3.356 -26.167 1.00 98.50 96 ASN A C 1
ATOM 808 O O . ASN A 1 96 ? 15.328 2.993 -27.136 1.00 98.50 96 ASN A O 1
ATOM 812 N N . ASP A 1 97 ? 13.877 4.433 -26.223 1.00 98.50 97 ASP A N 1
ATOM 813 C CA . ASP A 1 97 ? 13.726 5.255 -27.436 1.00 98.50 97 ASP A CA 1
ATOM 814 C C . ASP A 1 97 ? 15.070 5.849 -27.897 1.00 98.50 97 ASP A C 1
ATOM 816 O O . ASP A 1 97 ? 15.409 5.853 -29.088 1.00 98.50 97 ASP A O 1
ATOM 820 N N . LYS A 1 98 ? 15.904 6.302 -26.950 1.00 98.38 98 LYS A N 1
ATOM 821 C CA . LYS A 1 98 ? 17.267 6.783 -27.247 1.00 98.38 98 LYS A CA 1
ATOM 822 C C . LYS A 1 98 ? 18.175 5.665 -27.767 1.00 98.38 98 LYS A C 1
ATOM 824 O O . LYS A 1 98 ? 19.062 5.930 -28.577 1.00 98.38 98 LYS A O 1
ATOM 829 N N . VAL A 1 99 ? 17.999 4.428 -27.303 1.00 98.50 99 VAL A N 1
ATOM 830 C CA . VAL A 1 99 ? 18.766 3.276 -27.801 1.00 98.50 99 VAL A CA 1
ATOM 831 C C . VAL A 1 99 ? 18.300 2.893 -29.204 1.00 98.50 99 VAL A C 1
ATOM 833 O O . VAL A 1 99 ? 19.143 2.731 -30.083 1.00 98.50 99 VAL A O 1
ATOM 836 N N . ILE A 1 100 ? 16.988 2.816 -29.438 1.00 98.50 100 ILE A N 1
ATOM 837 C CA . ILE A 1 100 ? 16.398 2.495 -30.746 1.00 98.50 100 ILE A CA 1
ATOM 838 C C . ILE A 1 100 ? 16.891 3.481 -31.809 1.00 98.50 100 ILE A C 1
ATOM 840 O O . ILE A 1 100 ? 17.421 3.070 -32.837 1.00 98.50 100 ILE A O 1
ATOM 844 N N . THR A 1 101 ? 16.828 4.784 -31.525 1.00 98.38 101 THR A N 1
ATOM 845 C CA . THR A 1 101 ? 17.305 5.816 -32.462 1.00 98.38 101 THR A CA 1
ATOM 846 C C . THR A 1 101 ? 18.797 5.686 -32.785 1.00 98.38 101 THR A C 1
ATOM 848 O O . THR A 1 101 ? 19.194 5.843 -33.940 1.00 98.38 101 THR A O 1
ATOM 851 N N . LYS A 1 102 ? 19.642 5.355 -31.799 1.00 98.31 102 LYS A N 1
ATOM 852 C CA . LYS A 1 102 ? 21.071 5.086 -32.036 1.00 98.31 102 LYS A CA 1
ATOM 853 C C . LYS A 1 102 ? 21.298 3.817 -32.857 1.00 98.31 102 LYS A C 1
ATOM 855 O O . LYS A 1 102 ? 22.165 3.819 -33.728 1.00 98.31 102 LYS A O 1
ATOM 860 N N . LEU A 1 103 ? 20.535 2.753 -32.605 1.00 98.44 103 LEU A N 1
ATOM 861 C CA . LEU A 1 103 ? 20.612 1.512 -33.379 1.00 98.44 103 LEU A CA 1
ATOM 862 C C . LEU A 1 103 ? 20.228 1.742 -34.843 1.00 98.44 103 LEU A C 1
ATOM 864 O O . LEU A 1 103 ? 20.934 1.270 -35.730 1.00 98.44 103 LEU A O 1
ATOM 868 N N . ASP A 1 104 ? 19.185 2.529 -35.106 1.00 98.50 104 ASP A N 1
ATOM 869 C CA . ASP A 1 104 ? 18.780 2.884 -36.470 1.00 98.50 104 ASP A CA 1
ATOM 870 C C . ASP A 1 104 ? 19.881 3.635 -37.230 1.00 98.50 104 ASP A C 1
ATOM 872 O O . ASP A 1 104 ? 20.102 3.390 -38.420 1.00 98.50 104 ASP A O 1
ATOM 876 N N . ILE A 1 105 ? 20.588 4.546 -36.555 1.00 98.31 105 ILE A N 1
ATOM 877 C CA . ILE A 1 105 ? 21.727 5.269 -37.138 1.00 98.31 105 ILE A CA 1
ATOM 878 C C . ILE A 1 105 ? 22.874 4.295 -37.432 1.00 98.31 105 ILE A C 1
ATOM 880 O O . ILE A 1 105 ? 23.361 4.257 -38.562 1.00 98.31 105 ILE A O 1
ATOM 884 N N . LEU A 1 106 ? 23.252 3.455 -36.463 1.00 98.31 106 LEU A N 1
ATOM 885 C CA . LEU A 1 106 ? 24.329 2.473 -36.625 1.00 98.31 106 LEU A CA 1
ATOM 886 C C . LEU A 1 106 ? 24.052 1.479 -37.759 1.00 98.31 106 LEU A C 1
ATOM 888 O O . LEU A 1 106 ? 24.959 1.153 -38.522 1.00 98.31 106 LEU A O 1
ATOM 892 N N . LEU A 1 107 ? 22.808 1.018 -37.916 1.00 98.00 107 LEU A N 1
ATOM 893 C CA . LEU A 1 107 ? 22.424 0.127 -39.014 1.00 98.00 107 LEU A CA 1
ATOM 894 C C . LEU A 1 107 ? 22.592 0.803 -40.382 1.00 98.00 107 LEU A C 1
ATOM 896 O O . LEU A 1 107 ? 23.096 0.179 -41.321 1.00 98.00 107 LEU A O 1
ATOM 900 N N . LYS A 1 108 ? 22.219 2.085 -40.497 1.00 97.81 108 LYS A N 1
ATOM 901 C CA . LYS A 1 108 ? 22.410 2.872 -41.728 1.00 97.81 108 LYS A CA 1
ATOM 902 C C . LYS A 1 108 ? 23.893 3.077 -42.044 1.00 97.81 108 LYS A C 1
ATOM 904 O O . LYS A 1 108 ? 24.301 2.867 -43.187 1.00 97.81 108 LYS A O 1
ATOM 909 N N . GLU A 1 109 ? 24.700 3.437 -41.049 1.00 97.88 109 GLU A N 1
ATOM 910 C CA . GLU A 1 109 ? 26.151 3.607 -41.202 1.00 97.88 109 GLU A CA 1
ATOM 911 C C . GLU A 1 109 ? 26.840 2.294 -41.587 1.00 97.88 109 GLU A C 1
ATOM 913 O O . GLU A 1 109 ? 27.627 2.256 -42.534 1.00 97.88 109 GLU A O 1
ATOM 918 N N . HIS A 1 110 ? 26.490 1.191 -40.923 1.00 97.75 110 HIS A N 1
ATOM 919 C CA . HIS A 1 110 ? 27.033 -0.132 -41.221 1.00 97.75 110 HIS A CA 1
ATOM 920 C C . HIS A 1 110 ? 26.721 -0.568 -42.660 1.00 97.75 110 HIS A C 1
ATOM 922 O O . HIS A 1 110 ? 27.594 -1.083 -43.369 1.00 97.75 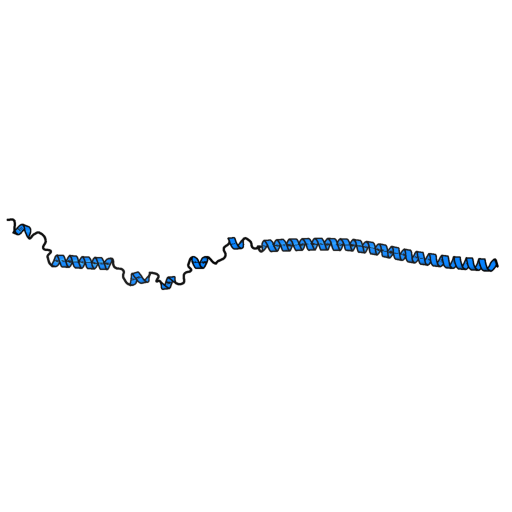110 HIS A O 1
ATOM 928 N N . ALA A 1 111 ? 25.491 -0.334 -43.131 1.00 97.56 111 ALA A N 1
ATOM 929 C CA . ALA A 1 111 ? 25.119 -0.594 -44.519 1.00 97.56 111 ALA A CA 1
ATOM 930 C C . ALA A 1 111 ? 25.954 0.253 -45.498 1.00 97.56 111 ALA A C 1
ATOM 932 O O . ALA A 1 111 ? 26.473 -0.282 -46.484 1.00 97.56 111 ALA A O 1
ATOM 933 N N . ALA A 1 112 ? 26.145 1.545 -45.210 1.00 97.56 112 ALA A N 1
ATOM 934 C CA . ALA A 1 112 ? 26.957 2.442 -46.033 1.00 97.56 112 ALA A CA 1
ATOM 935 C C . ALA A 1 112 ? 28.434 2.009 -46.089 1.00 97.56 112 ALA A C 1
ATOM 937 O O . ALA A 1 112 ? 29.012 1.937 -47.179 1.00 97.56 112 ALA A O 1
ATOM 938 N N . HIS A 1 113 ? 29.029 1.648 -44.947 1.00 97.50 113 HIS A N 1
ATOM 939 C CA . HIS A 1 113 ? 30.388 1.106 -44.871 1.00 97.50 113 HIS A CA 1
ATOM 940 C C . HIS A 1 113 ? 30.525 -0.199 -45.653 1.00 97.50 113 HIS A C 1
ATOM 942 O O . HIS A 1 113 ? 31.460 -0.346 -46.437 1.00 97.50 113 HIS A O 1
ATOM 948 N N . THR A 1 114 ? 29.565 -1.118 -45.526 1.00 97.94 114 THR A N 1
ATOM 949 C CA . THR A 1 114 ? 29.570 -2.382 -46.278 1.00 97.94 114 THR A CA 1
ATOM 950 C C . THR A 1 114 ? 29.585 -2.134 -47.791 1.00 97.94 114 THR A C 1
ATOM 952 O O . THR A 1 114 ? 30.326 -2.786 -48.528 1.00 97.94 114 THR A O 1
ATOM 955 N N . MET A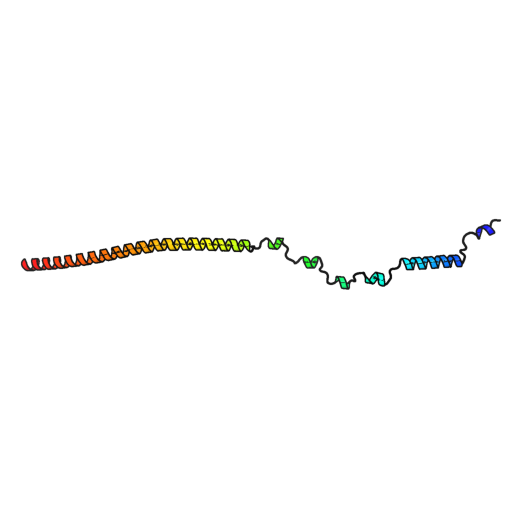 1 115 ? 28.799 -1.167 -48.279 1.00 96.62 115 MET A N 1
ATOM 956 C CA . MET A 1 115 ? 28.809 -0.788 -49.697 1.00 96.62 115 MET A CA 1
ATOM 957 C C . MET A 1 115 ? 30.132 -0.137 -50.114 1.00 96.62 115 MET A C 1
ATOM 959 O O . MET A 1 115 ? 30.626 -0.406 -51.209 1.00 96.62 115 MET A O 1
ATOM 963 N N . ALA A 1 116 ? 30.714 0.713 -49.263 1.00 97.69 116 ALA A N 1
ATOM 964 C CA . ALA A 1 116 ? 32.009 1.333 -49.524 1.00 97.69 116 ALA A CA 1
ATOM 965 C C . ALA A 1 116 ? 33.132 0.288 -49.620 1.00 97.69 116 ALA A C 1
ATOM 967 O O . ALA A 1 116 ? 33.888 0.322 -50.588 1.00 97.69 116 ALA A O 1
ATOM 968 N N . HIS A 1 117 ? 33.173 -0.679 -48.698 1.00 97.31 117 HIS A N 1
ATOM 969 C CA . HIS A 1 117 ? 34.118 -1.798 -48.734 1.00 97.31 117 HIS A CA 1
ATOM 970 C C . HIS A 1 117 ? 33.999 -2.603 -50.028 1.00 97.31 117 HIS A C 1
ATOM 972 O O . HIS A 1 117 ? 34.987 -2.739 -50.741 1.00 97.31 117 HIS A O 1
ATOM 978 N N . LYS A 1 118 ? 32.783 -3.016 -50.416 1.00 97.00 118 LYS A N 1
ATOM 979 C CA . LYS A 1 118 ? 32.563 -3.737 -51.685 1.00 97.00 118 LYS A CA 1
ATOM 980 C C . LYS A 1 118 ? 33.063 -2.962 -52.909 1.00 97.00 118 LYS A C 1
ATOM 982 O O . LYS A 1 118 ? 33.585 -3.563 -53.845 1.00 97.00 118 LYS A O 1
ATOM 987 N N . ARG A 1 119 ? 32.900 -1.632 -52.925 1.00 96.75 119 ARG A N 1
ATOM 988 C CA . ARG A 1 119 ? 33.429 -0.786 -54.009 1.00 96.75 119 ARG A CA 1
ATOM 989 C C . ARG A 1 119 ? 34.955 -0.772 -54.022 1.00 96.75 119 ARG A C 1
ATOM 991 O O . ARG A 1 119 ? 35.532 -0.912 -55.095 1.00 96.75 119 ARG A O 1
ATOM 998 N N . ILE A 1 120 ? 35.588 -0.613 -52.860 1.00 96.94 120 ILE A N 1
ATOM 999 C CA . ILE A 1 120 ? 37.052 -0.616 -52.723 1.00 96.94 120 ILE A CA 1
ATOM 1000 C C . ILE A 1 120 ? 37.633 -1.971 -53.138 1.00 96.94 120 ILE A C 1
ATOM 1002 O O . ILE A 1 120 ? 38.598 -2.010 -53.893 1.00 96.94 120 ILE A O 1
ATOM 1006 N N . ASP A 1 121 ? 37.021 -3.080 -52.725 1.00 96.88 121 ASP A N 1
ATOM 1007 C CA . ASP A 1 121 ? 37.463 -4.419 -53.127 1.00 96.88 121 ASP A CA 1
ATOM 1008 C C . ASP A 1 121 ? 37.415 -4.589 -54.652 1.00 96.88 121 ASP A C 1
ATOM 1010 O O . ASP A 1 121 ? 38.349 -5.115 -55.260 1.00 96.88 121 ASP A O 1
ATOM 1014 N N . GLY A 1 122 ? 36.361 -4.069 -55.294 1.00 96.62 122 GLY A N 1
ATOM 1015 C CA . GLY A 1 122 ? 36.244 -4.049 -56.751 1.00 96.62 122 GLY A CA 1
ATOM 1016 C C . GLY A 1 122 ? 37.339 -3.223 -57.437 1.00 96.62 122 GLY A C 1
ATOM 1017 O O . GLY A 1 122 ? 37.932 -3.682 -58.415 1.00 96.62 122 GLY A O 1
ATOM 1018 N N . THR A 1 123 ? 37.653 -2.025 -56.931 1.00 96.69 123 THR A N 1
ATOM 1019 C CA . THR A 1 123 ? 38.723 -1.198 -57.516 1.00 96.69 123 THR A CA 1
ATOM 1020 C C . THR A 1 123 ? 40.105 -1.805 -57.294 1.00 96.69 123 THR A C 1
ATOM 1022 O O . THR A 1 123 ? 40.917 -1.798 -58.219 1.00 96.69 123 THR A O 1
ATOM 1025 N N . LEU A 1 124 ? 40.369 -2.388 -56.120 1.00 96.69 124 LEU A N 1
ATOM 1026 C CA . LEU A 1 124 ? 41.612 -3.105 -55.829 1.00 96.69 124 LEU A CA 1
ATOM 1027 C C . LEU A 1 124 ? 41.792 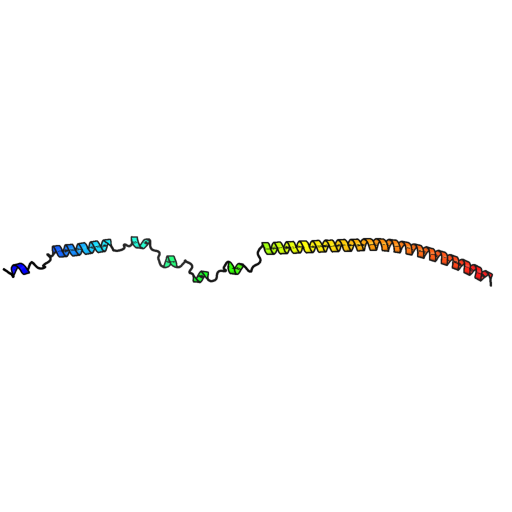-4.321 -56.738 1.00 96.69 124 LEU A C 1
ATOM 1029 O O . LEU A 1 124 ? 42.888 -4.534 -57.253 1.00 96.69 124 LEU A O 1
ATOM 1033 N N . PHE A 1 125 ? 40.728 -5.086 -56.990 1.00 96.56 125 PHE A N 1
ATOM 1034 C CA . PHE A 1 125 ? 40.768 -6.203 -57.931 1.00 96.56 125 PHE A CA 1
ATOM 1035 C C . PHE A 1 125 ? 41.175 -5.747 -59.341 1.00 96.56 125 PHE A C 1
ATOM 1037 O O . PHE A 1 125 ? 42.075 -6.331 -59.951 1.00 96.56 125 PHE A O 1
ATOM 1044 N N . GLU A 1 126 ? 40.575 -4.664 -59.843 1.00 96.38 126 GLU A N 1
ATOM 1045 C CA . GLU A 1 126 ? 40.934 -4.099 -61.149 1.00 96.38 126 GLU A CA 1
ATOM 1046 C C . GLU A 1 126 ? 42.359 -3.529 -61.172 1.00 96.38 126 GLU A C 1
ATOM 1048 O O . GLU A 1 126 ? 43.095 -3.735 -62.143 1.00 96.38 126 GLU A O 1
ATOM 1053 N N . HIS A 1 127 ? 42.790 -2.854 -60.102 1.00 96.88 127 HIS A N 1
ATOM 1054 C CA . HIS A 1 127 ? 44.170 -2.387 -59.964 1.00 96.88 127 HIS A CA 1
ATOM 1055 C C . HIS A 1 127 ? 45.163 -3.556 -60.003 1.00 96.88 127 HIS A C 1
ATOM 1057 O O . HIS A 1 127 ? 46.093 -3.522 -60.807 1.00 96.88 127 HIS A O 1
ATOM 1063 N N . ASN A 1 128 ? 44.924 -4.624 -59.236 1.00 96.38 128 ASN A N 1
ATOM 1064 C CA . ASN A 1 128 ? 45.764 -5.825 -59.222 1.00 96.38 128 ASN A CA 1
ATOM 1065 C C . ASN A 1 128 ? 45.838 -6.489 -60.605 1.00 96.38 128 ASN A C 1
ATOM 1067 O O . ASN A 1 128 ? 46.915 -6.863 -61.067 1.00 96.38 128 ASN A O 1
ATOM 1071 N N . LYS A 1 129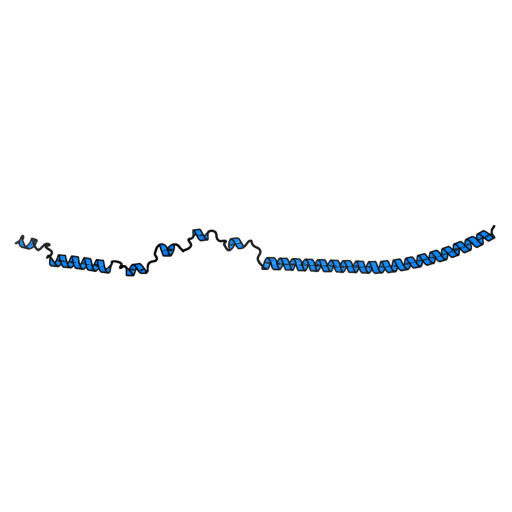 ? 44.711 -6.573 -61.322 1.00 96.00 129 LYS A N 1
ATOM 1072 C CA . LYS A 1 129 ? 44.665 -7.097 -62.695 1.00 96.00 129 LYS A CA 1
ATOM 1073 C C . LYS A 1 129 ? 45.485 -6.249 -63.672 1.00 96.00 129 LYS A C 1
ATOM 1075 O O . LYS A 1 129 ? 46.148 -6.800 -64.551 1.00 96.00 129 LYS A O 1
ATOM 1080 N N . ARG A 1 130 ? 45.431 -4.917 -63.556 1.00 96.06 130 ARG A N 1
ATOM 1081 C CA . ARG A 1 130 ? 46.228 -3.997 -64.386 1.00 96.06 130 ARG A CA 1
ATOM 1082 C C . ARG A 1 130 ? 47.718 -4.109 -64.082 1.00 96.06 130 ARG A C 1
ATOM 1084 O O . ARG A 1 130 ? 48.494 -4.144 -65.030 1.00 96.06 130 ARG A O 1
ATOM 1091 N N . ILE A 1 131 ? 48.091 -4.190 -62.805 1.00 95.88 131 ILE A N 1
ATOM 1092 C CA . ILE A 1 131 ? 49.482 -4.370 -62.367 1.00 95.88 131 ILE A CA 1
ATOM 1093 C C . ILE A 1 131 ? 50.047 -5.663 -62.953 1.00 95.88 131 ILE A C 1
ATOM 1095 O O . ILE A 1 131 ? 51.036 -5.599 -63.674 1.00 95.88 131 ILE A O 1
ATOM 1099 N N . LYS A 1 132 ? 49.349 -6.796 -62.792 1.00 95.31 132 LYS A N 1
ATOM 1100 C CA . LYS A 1 132 ? 49.780 -8.088 -63.350 1.00 95.31 132 LYS A CA 1
ATOM 1101 C C . LYS A 1 132 ? 50.046 -8.026 -64.860 1.00 95.31 132 LYS A C 1
ATOM 1103 O O . LYS A 1 132 ? 51.068 -8.500 -65.336 1.00 95.31 132 LYS A O 1
ATOM 1108 N N . LYS A 1 133 ? 49.153 -7.383 -65.624 1.00 94.38 133 LYS A N 1
ATOM 1109 C CA . LYS A 1 133 ? 49.337 -7.191 -67.077 1.00 94.38 133 LYS A CA 1
ATOM 1110 C C . LYS A 1 133 ? 50.542 -6.321 -67.435 1.00 94.38 133 LYS A C 1
ATOM 1112 O O . LYS A 1 133 ? 51.041 -6.424 -68.551 1.00 94.38 133 LYS A O 1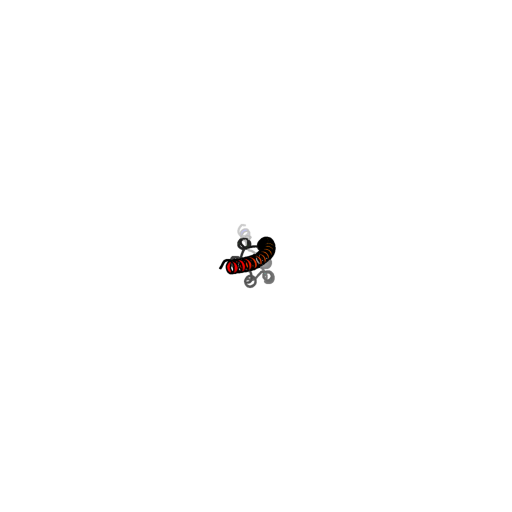
ATOM 1117 N N . ILE A 1 134 ? 50.921 -5.381 -66.572 1.00 94.38 134 ILE A N 1
ATOM 1118 C CA . ILE A 1 134 ? 52.100 -4.534 -66.780 1.00 94.38 134 ILE A CA 1
ATOM 1119 C C . ILE A 1 134 ? 53.359 -5.337 -66.450 1.00 94.38 134 ILE A C 1
ATOM 1121 O O . ILE A 1 134 ? 54.294 -5.316 -67.241 1.00 94.38 134 ILE A O 1
ATOM 1125 N N . GLU A 1 135 ? 53.360 -6.087 -65.349 1.00 93.25 135 GLU A N 1
ATOM 1126 C CA . GLU A 1 135 ? 54.472 -6.962 -64.952 1.00 93.25 135 GLU A CA 1
ATOM 1127 C C . GLU A 1 135 ? 54.785 -8.011 -66.029 1.00 93.25 135 GLU A C 1
ATOM 1129 O O . GLU A 1 135 ? 55.941 -8.169 -66.406 1.00 93.25 135 GLU A O 1
ATOM 1134 N N . GLU A 1 136 ? 53.758 -8.638 -66.613 1.00 93.06 136 GLU A N 1
ATOM 1135 C CA . GLU A 1 136 ? 53.896 -9.589 -67.731 1.00 93.06 136 GLU A CA 1
ATOM 1136 C C . GLU A 1 136 ? 54.487 -8.973 -69.013 1.00 93.06 136 GLU A C 1
ATOM 1138 O O . GLU A 1 136 ? 54.936 -9.709 -69.882 1.00 93.06 136 GLU A O 1
ATOM 1143 N N . LYS A 1 137 ? 54.456 -7.643 -69.174 1.00 91.19 137 LYS A N 1
ATOM 1144 C CA . LYS A 1 137 ? 54.999 -6.945 -70.355 1.00 91.19 137 LYS A CA 1
ATOM 1145 C C . LYS A 1 137 ? 56.434 -6.451 -70.179 1.00 91.19 137 LYS A C 1
ATOM 1147 O O . LYS A 1 137 ? 57.034 -6.017 -71.158 1.00 91.19 137 LYS A O 1
ATOM 1152 N N . VAL A 1 138 ? 56.926 -6.397 -68.943 1.00 81.88 138 VAL A N 1
ATOM 1153 C CA . VAL A 1 138 ? 58.253 -5.856 -68.598 1.00 81.88 138 VAL A CA 1
ATOM 1154 C C . VAL A 1 138 ? 59.305 -6.973 -68.488 1.00 81.88 138 VAL A C 1
ATOM 1156 O O . VAL A 1 138 ? 60.498 -6.681 -68.529 1.00 81.88 138 VAL A O 1
ATOM 1159 N N . ILE A 1 139 ? 58.865 -8.232 -68.393 1.00 64.19 139 ILE A N 1
ATOM 1160 C CA . ILE A 1 139 ? 59.683 -9.456 -68.460 1.00 64.19 139 ILE A CA 1
ATOM 1161 C C . ILE A 1 139 ? 59.662 -9.989 -69.894 1.00 64.19 139 ILE A C 1
ATOM 1163 O O . ILE A 1 139 ? 60.739 -10.405 -70.375 1.00 64.19 139 ILE A O 1
#

Radius of gyration: 61.63 Å; chains: 1; bounding box: 117×26×174 Å

Sequence (139 aa):
MQRKMVEKKQRMTLDKLAMITQQQFLDIQEIMATKEDLKYFATKEDLKYFATKEDLKYFATKEDLKYFATKEDLNQQREDIIQDVRLMHADVIQSNDKVITKLDILLKEHAAHTMAHKRIDGTLFEHNKRIKKIEEKVI

pLDDT: mean 90.32, std 13.53, range [44.19, 98.5]

Foldseek 3Di:
DVPVVCVVPDDDDPVNVVVVVVVVVVVCVVPDDDPVNCVPDDDPVNCPPDDDPVNVPPDDDPVNCPPDDDPVNVVVVVVVVVVVVVVVVVVVVVVVVVVVVVVVVVVVVVVVVVVVVVVVVVVVVVVVVVVVVVVVVVD